Protein AF-A0A1Y5DIY4-F1 (afdb_monomer)

Radius of gyration: 12.9 Å; Cα contacts (8 Å, |Δi|>4): 208; chains: 1; bounding box: 29×32×36 Å

pLDDT: mean 95.83, std 6.05, range [53.72, 98.81]

Solvent-accessible surface area (backbone atoms only — not comparable to full-atom values): 6632 Å² total; per-residue (Å²): 134,47,69,81,32,71,83,49,100,45,34,33,32,25,39,43,53,42,53,70,50,28,47,56,52,33,54,58,32,56,78,64,77,43,62,26,39,33,38,35,45,43,50,57,91,44,57,57,65,58,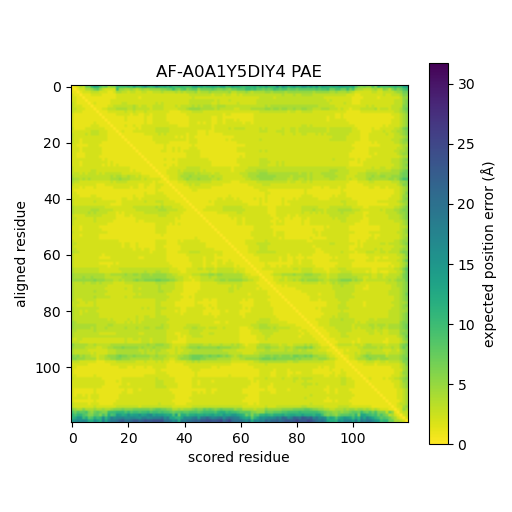24,50,62,54,31,45,89,38,49,70,34,37,23,43,49,86,60,101,51,96,56,44,44,62,64,67,63,56,50,52,52,30,57,77,67,72,44,54,72,47,73,56,83,79,88,59,93,91,48,40,35,36,36,40,24,23,59,64,44,50,52,47,49,47,53,65,56,71,78,105

Mean predicted aligned error: 2.62 Å

Sequence (120 aa):
FGRCQKIRENITIDVGHNPLAASVIKDFFEKKEKKVSLVYNCFSDKDYKKVLTILYPIINEISIINVSDNRIVDKKNLLEVCADLNIKVDDFKSLEQNKEYLVFGSFSVVEEFLKVYVEK

Nearest PDB structures (foldseek):
  6k8c-assembly1_A  TM=9.747E-01  e=4.299E-13  Helicobacter pylori 26695
  3nrs-assembly1_A  TM=7.948E-01  e=6.354E-07  Yersinia pestis CO92
  3pyz-assembly1_A  TM=7.742E-01  e=8.855E-07  Yersinia pestis CO92
  2vor-assembly1_A  TM=7.497E-01  e=1.609E-06  Mycobacterium tuberculosis H37Rv
  2vos-assembly1_A  TM=7.495E-01  e=5.681E-06  Mycobacterium tuberculosis H37Rv

Secondary structure (DSSP, 8-state):
--SSEEEETTEEEE---SHHHHHHHHHHHHTTT--EEEEE--BTTS-HHHHHHHHGGGEEEEEEPP---TTBPPHHHHHHHHHHTT--EEE-----TT--EEEES-HHHHHHHHHHHHT-

Structure (mmCIF, N/CA/C/O backbone):
data_AF-A0A1Y5DIY4-F1
#
_entry.id   AF-A0A1Y5DIY4-F1
#
loop_
_atom_site.group_PDB
_atom_site.id
_atom_site.type_symbol
_atom_site.label_atom_id
_atom_site.label_alt_id
_atom_site.label_comp_id
_atom_site.label_asym_id
_atom_site.label_entity_id
_atom_site.label_seq_id
_atom_site.pdbx_PDB_ins_code
_atom_site.Cartn_x
_atom_site.Cartn_y
_atom_site.Cartn_z
_atom_site.occupancy
_atom_site.B_iso_or_equiv
_atom_site.auth_seq_id
_atom_site.auth_comp_id
_atom_site.auth_asym_id
_atom_site.auth_atom_id
_atom_site.pdbx_PDB_model_num
ATOM 1 N N . PHE A 1 1 ? 6.983 16.647 3.188 1.00 80.38 1 PHE A N 1
ATOM 2 C CA . PHE A 1 1 ? 5.593 16.237 2.910 1.00 80.38 1 PHE A CA 1
ATOM 3 C C . PHE A 1 1 ? 5.586 14.749 2.580 1.00 80.38 1 PHE A C 1
ATOM 5 O O . PHE A 1 1 ? 6.562 14.288 1.998 1.00 80.38 1 PHE A O 1
ATOM 12 N N . GLY A 1 2 ? 4.570 13.996 3.006 1.00 89.38 2 GLY A N 1
ATOM 13 C CA . GLY A 1 2 ? 4.445 12.567 2.700 1.00 89.38 2 GLY A CA 1
ATOM 14 C C . GLY A 1 2 ? 5.419 11.646 3.444 1.00 89.38 2 GLY A C 1
ATOM 15 O O . GLY A 1 2 ? 5.926 10.707 2.849 1.00 89.38 2 GLY A O 1
ATOM 16 N N . ARG A 1 3 ? 5.737 11.915 4.716 1.00 95.88 3 ARG A N 1
ATOM 17 C CA . ARG A 1 3 ? 6.517 11.006 5.583 1.00 95.88 3 ARG A CA 1
ATOM 18 C C . ARG A 1 3 ? 5.694 10.687 6.820 1.00 95.88 3 ARG A C 1
ATOM 20 O O . ARG A 1 3 ? 5.489 11.584 7.634 1.00 95.88 3 ARG A O 1
ATOM 27 N N . CYS A 1 4 ? 5.184 9.461 6.901 1.00 96.44 4 CYS A N 1
ATOM 28 C CA . CYS A 1 4 ? 4.248 8.972 7.911 1.00 96.44 4 CYS A CA 1
ATOM 29 C C . CYS A 1 4 ? 3.160 10.011 8.252 1.00 96.44 4 CYS A C 1
ATOM 31 O O . CYS A 1 4 ? 2.833 10.260 9.415 1.00 96.44 4 CYS A O 1
ATOM 33 N N . GLN A 1 5 ? 2.645 10.686 7.221 1.00 97.38 5 GLN A N 1
ATOM 34 C CA . GLN A 1 5 ? 1.791 11.853 7.372 1.00 97.38 5 GLN A CA 1
ATOM 35 C C . GLN A 1 5 ? 0.332 11.420 7.404 1.00 97.38 5 GLN A C 1
ATOM 37 O O . GLN A 1 5 ? -0.172 10.824 6.455 1.00 97.38 5 GLN A O 1
ATOM 42 N N . LYS A 1 6 ? -0.366 11.781 8.475 1.00 95.81 6 LYS A N 1
ATOM 43 C CA . LYS A 1 6 ? -1.805 11.575 8.590 1.00 95.81 6 LYS A CA 1
ATOM 44 C C . LYS A 1 6 ? -2.550 12.694 7.854 1.00 95.81 6 LYS A C 1
ATOM 46 O O . LYS A 1 6 ? -2.356 13.862 8.182 1.00 95.81 6 LYS A O 1
ATOM 51 N N . ILE A 1 7 ? -3.370 12.342 6.862 1.00 95.25 7 ILE A N 1
ATOM 52 C CA . ILE A 1 7 ? -4.148 13.308 6.051 1.00 95.25 7 ILE A CA 1
ATOM 53 C C . ILE A 1 7 ? -5.661 13.226 6.301 1.00 95.25 7 ILE A C 1
ATOM 55 O O . ILE A 1 7 ? -6.388 14.163 5.984 1.00 95.25 7 ILE A O 1
ATOM 59 N N . ARG A 1 8 ? -6.124 12.124 6.900 1.00 94.00 8 ARG A N 1
ATOM 60 C CA . ARG A 1 8 ? -7.461 11.941 7.488 1.00 94.00 8 ARG A CA 1
ATOM 61 C C . ARG A 1 8 ? -7.349 11.062 8.726 1.00 94.00 8 ARG A C 1
ATOM 63 O O . ARG A 1 8 ? -6.300 10.473 8.977 1.00 94.00 8 ARG A O 1
ATOM 70 N N . GLU A 1 9 ? -8.432 10.937 9.487 1.00 93.00 9 GLU A N 1
ATOM 71 C CA . GLU A 1 9 ? -8.480 10.088 10.681 1.00 93.00 9 GLU A CA 1
ATOM 72 C C . GLU A 1 9 ? -8.033 8.637 10.424 1.00 93.00 9 GLU A C 1
ATOM 74 O O . GLU A 1 9 ? -7.379 8.052 11.288 1.00 93.00 9 GLU A O 1
ATOM 79 N N . ASN A 1 10 ? -8.309 8.113 9.231 1.00 95.69 10 ASN A N 1
ATOM 80 C CA . ASN A 1 10 ? -8.042 6.737 8.826 1.00 95.69 10 ASN A CA 1
ATOM 81 C C . ASN A 1 10 ? -7.086 6.616 7.620 1.00 95.69 10 ASN A C 1
ATOM 83 O O . ASN A 1 10 ? -7.090 5.586 6.950 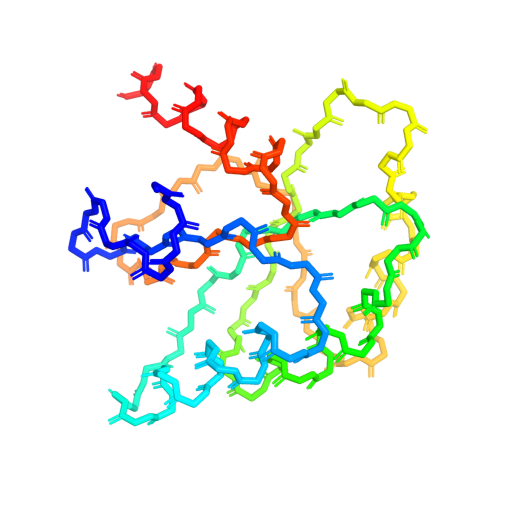1.00 95.69 10 ASN A O 1
ATOM 87 N N . ILE A 1 11 ? -6.330 7.670 7.273 1.00 97.25 11 ILE A N 1
ATOM 88 C CA . ILE A 1 11 ? -5.428 7.659 6.106 1.00 97.25 11 ILE A CA 1
ATOM 89 C C . ILE A 1 11 ? -4.065 8.238 6.472 1.00 97.25 11 ILE A C 1
ATOM 91 O O . ILE A 1 11 ? -3.938 9.425 6.803 1.00 97.25 11 ILE A O 1
ATOM 95 N N . THR A 1 12 ? -3.040 7.402 6.328 1.00 98.19 12 THR A N 1
ATOM 96 C CA . THR A 1 12 ? -1.627 7.774 6.439 1.00 98.19 12 THR A CA 1
ATOM 97 C C . THR A 1 12 ? -0.933 7.617 5.087 1.00 98.19 12 THR A C 1
ATOM 99 O O . THR A 1 12 ? -1.105 6.604 4.414 1.00 98.19 12 THR A O 1
ATOM 102 N N . ILE A 1 13 ? -0.125 8.600 4.690 1.00 98.50 13 ILE A N 1
ATOM 103 C CA . ILE A 1 13 ? 0.686 8.565 3.466 1.00 98.50 13 ILE A CA 1
ATOM 104 C C . ILE A 1 13 ? 2.181 8.565 3.807 1.00 98.50 13 ILE A C 1
ATOM 106 O O . ILE A 1 13 ? 2.632 9.311 4.686 1.00 98.50 13 ILE A O 1
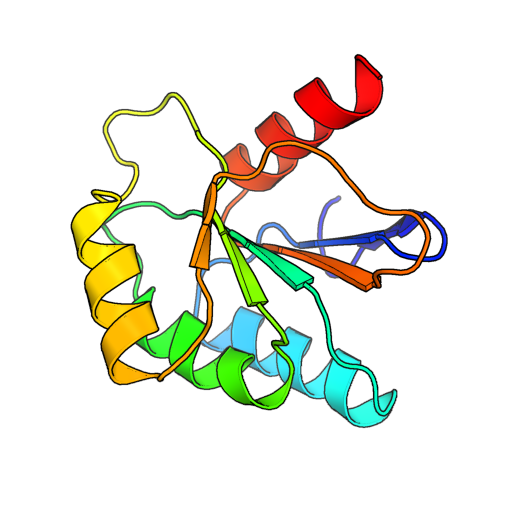ATOM 110 N N . ASP A 1 14 ? 2.967 7.766 3.091 1.00 98.50 14 ASP A N 1
ATOM 111 C CA . ASP A 1 14 ? 4.428 7.830 3.120 1.00 98.50 14 ASP A CA 1
ATOM 112 C C . ASP A 1 14 ? 5.030 7.526 1.737 1.00 98.50 14 ASP A C 1
ATOM 114 O O . ASP A 1 14 ? 4.742 6.511 1.115 1.00 98.50 14 ASP A O 1
ATOM 118 N N . VAL A 1 15 ? 5.912 8.397 1.248 1.00 98.06 15 VAL A N 1
ATOM 119 C CA . VAL A 1 15 ? 6.585 8.261 -0.060 1.00 98.06 15 VAL A CA 1
ATOM 120 C C . VAL A 1 15 ? 7.782 7.292 -0.027 1.00 98.06 15 VAL A C 1
ATOM 122 O O . VAL A 1 15 ? 8.645 7.288 -0.913 1.00 98.06 15 VAL A O 1
ATOM 125 N N . GLY A 1 16 ? 7.930 6.534 1.058 1.00 97.38 16 GLY A N 1
ATOM 126 C CA . GLY A 1 16 ? 8.957 5.528 1.285 1.00 97.38 16 GLY A CA 1
ATOM 127 C C . GLY A 1 16 ? 8.799 4.356 0.329 1.00 97.38 16 GLY A C 1
ATOM 128 O O . GLY A 1 16 ? 7.716 4.083 -0.172 1.00 97.38 16 GLY A O 1
ATOM 129 N N . HIS A 1 17 ? 9.912 3.696 0.027 1.00 97.19 17 HIS A N 1
ATOM 130 C CA . HIS A 1 17 ? 9.959 2.650 -1.000 1.00 97.19 17 HIS A CA 1
ATOM 131 C C . HIS A 1 17 ? 11.084 1.634 -0.767 1.00 97.19 17 HIS A C 1
ATOM 133 O O . HIS A 1 17 ? 11.427 0.868 -1.661 1.00 97.19 17 HIS A O 1
ATOM 139 N N . ASN A 1 18 ? 11.720 1.670 0.406 1.00 98.19 18 ASN A N 1
ATOM 140 C CA . ASN A 1 18 ? 12.858 0.821 0.735 1.00 98.19 18 ASN A CA 1
ATOM 141 C C . ASN A 1 18 ? 12.621 0.083 2.066 1.00 98.19 18 ASN A C 1
ATOM 143 O O . ASN A 1 18 ? 11.762 0.504 2.847 1.00 98.19 18 ASN A O 1
ATOM 147 N N . PRO A 1 19 ? 13.383 -0.991 2.342 1.00 98.56 19 PRO A N 1
ATOM 148 C CA . PRO A 1 19 ? 13.231 -1.785 3.560 1.00 98.56 19 PRO A CA 1
ATOM 149 C C . PRO A 1 19 ? 13.344 -0.985 4.863 1.00 98.56 19 PRO A C 1
ATOM 151 O O . PRO A 1 19 ? 12.601 -1.249 5.798 1.00 98.56 19 PRO A O 1
ATOM 154 N N . LEU A 1 20 ? 14.227 0.018 4.934 1.00 98.25 20 LEU A N 1
ATOM 155 C CA . LEU A 1 20 ? 14.384 0.834 6.142 1.00 98.25 20 LEU A CA 1
ATOM 156 C C . LEU A 1 20 ? 13.116 1.647 6.4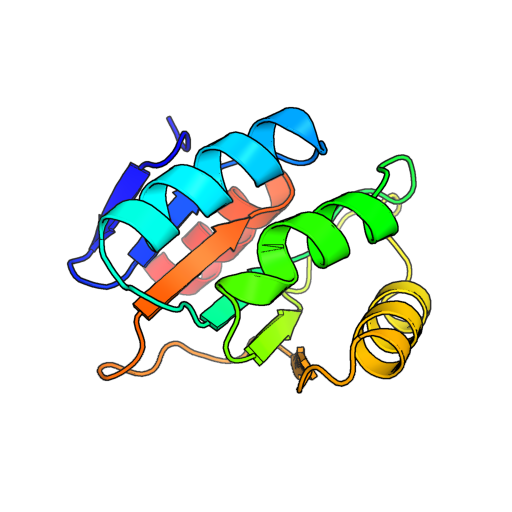35 1.00 98.25 20 LEU A C 1
ATOM 158 O O . LEU A 1 20 ? 12.630 1.651 7.563 1.00 98.25 20 LEU A O 1
ATOM 162 N N . ALA A 1 21 ? 12.555 2.297 5.413 1.00 98.19 21 ALA A N 1
ATOM 163 C CA . ALA A 1 21 ? 11.294 3.020 5.533 1.00 98.19 21 ALA A CA 1
ATOM 164 C C . ALA A 1 21 ? 10.141 2.073 5.901 1.00 98.19 21 ALA A C 1
ATOM 166 O O . ALA A 1 21 ? 9.339 2.401 6.771 1.00 98.19 21 ALA A O 1
ATOM 167 N N . ALA A 1 22 ? 10.097 0.883 5.294 1.00 98.69 22 ALA A N 1
ATOM 168 C CA . ALA A 1 22 ? 9.112 -0.141 5.624 1.00 98.69 22 ALA A CA 1
ATOM 169 C C . ALA A 1 22 ? 9.193 -0.563 7.102 1.00 98.69 22 ALA A C 1
ATOM 171 O O . ALA A 1 22 ? 8.161 -0.634 7.762 1.00 98.69 22 ALA A O 1
ATOM 172 N N . SER A 1 23 ? 10.398 -0.764 7.648 1.00 98.69 23 SER A N 1
ATOM 173 C CA . SER A 1 23 ? 10.579 -1.128 9.060 1.00 98.69 23 SER A CA 1
ATOM 174 C C . SER A 1 23 ? 10.086 -0.037 10.008 1.00 98.69 23 SER A C 1
ATOM 176 O O . SER A 1 23 ? 9.370 -0.335 10.957 1.00 98.69 23 SER A O 1
ATOM 178 N N . VAL A 1 24 ? 10.403 1.232 9.724 1.00 98.31 24 VAL A N 1
ATOM 179 C CA . VAL A 1 24 ? 9.932 2.368 10.539 1.00 98.31 24 VAL A CA 1
ATOM 180 C C . VAL A 1 24 ? 8.403 2.462 10.526 1.00 98.31 24 VAL A C 1
ATOM 182 O O . VAL A 1 24 ? 7.788 2.702 11.566 1.00 98.31 24 VAL A O 1
ATOM 185 N N . ILE A 1 25 ? 7.781 2.243 9.365 1.00 98.44 25 ILE A N 1
ATOM 186 C CA . ILE A 1 25 ? 6.321 2.231 9.229 1.00 98.44 25 ILE A CA 1
ATOM 187 C C . ILE A 1 25 ? 5.700 1.048 9.972 1.00 98.44 25 ILE A C 1
ATOM 189 O O . ILE A 1 25 ? 4.737 1.242 10.715 1.00 98.44 25 ILE A O 1
ATOM 193 N N . LYS A 1 26 ? 6.266 -0.154 9.826 1.00 98.62 26 LYS A N 1
ATOM 194 C CA . LYS A 1 26 ? 5.838 -1.343 10.567 1.00 98.62 26 LYS A CA 1
ATOM 195 C C . LYS A 1 26 ? 5.850 -1.068 12.073 1.00 98.62 26 LYS A C 1
ATOM 197 O O . LYS A 1 26 ? 4.814 -1.204 12.717 1.00 98.62 26 LYS A O 1
ATOM 202 N N . ASP A 1 27 ? 6.965 -0.571 12.609 1.00 98.31 27 ASP A N 1
ATOM 203 C CA . ASP A 1 27 ? 7.102 -0.271 14.039 1.00 98.31 27 ASP A CA 1
ATOM 204 C C . ASP A 1 27 ? 6.099 0.796 14.517 1.00 98.31 27 ASP A C 1
ATOM 206 O O . ASP A 1 27 ? 5.599 0.730 15.642 1.00 98.31 27 ASP A O 1
ATOM 210 N N . PHE A 1 28 ? 5.786 1.795 13.684 1.00 97.44 28 PHE A N 1
ATOM 211 C CA . PHE A 1 28 ? 4.791 2.822 14.007 1.00 97.44 28 PHE A CA 1
ATOM 212 C C . PHE A 1 28 ? 3.378 2.248 14.166 1.00 97.44 28 PHE A C 1
ATOM 214 O O . PHE A 1 28 ? 2.665 2.651 15.089 1.00 97.44 28 PHE A O 1
ATOM 221 N N . PHE A 1 29 ? 2.964 1.335 13.284 1.00 97.88 29 PHE A N 1
ATOM 222 C CA . PHE A 1 29 ? 1.637 0.715 13.346 1.00 97.88 29 PHE A CA 1
ATOM 223 C C . PHE A 1 29 ? 1.558 -0.406 14.390 1.00 97.88 29 PHE A C 1
ATOM 225 O O . PHE A 1 29 ? 0.554 -0.484 15.098 1.00 97.88 29 PHE A O 1
ATOM 232 N N . GLU A 1 30 ? 2.625 -1.193 14.575 1.00 97.06 30 GLU A N 1
ATOM 233 C CA . GLU A 1 30 ? 2.710 -2.208 15.637 1.00 97.06 30 GLU A CA 1
ATOM 234 C C . GLU A 1 30 ? 2.565 -1.582 17.028 1.00 97.06 30 GLU A C 1
ATOM 236 O O . GLU A 1 30 ? 1.758 -2.049 17.827 1.00 97.06 30 GLU A O 1
ATOM 241 N N . LYS A 1 31 ? 3.255 -0.465 17.305 1.00 97.38 31 LYS A N 1
ATOM 242 C CA . LYS A 1 31 ? 3.135 0.262 18.587 1.00 97.38 31 LYS A CA 1
ATOM 243 C C . LYS A 1 31 ? 1.733 0.799 18.867 1.00 97.38 31 LYS A C 1
ATOM 245 O O . LYS A 1 31 ? 1.427 1.144 20.003 1.00 97.38 31 LYS A O 1
ATOM 250 N N . LYS A 1 32 ? 0.909 0.934 17.830 1.00 94.81 32 LYS A N 1
ATOM 251 C CA . LYS A 1 32 ? -0.484 1.377 17.934 1.00 94.81 32 LYS A CA 1
ATOM 252 C C . LYS A 1 32 ? -1.467 0.214 17.970 1.00 94.81 32 LYS A C 1
ATOM 254 O O . LYS A 1 32 ? -2.663 0.480 18.005 1.00 94.81 32 LYS A O 1
ATOM 259 N N . GLU A 1 33 ? -0.977 -1.023 17.890 1.00 95.94 33 GLU A N 1
ATOM 260 C CA . GLU A 1 33 ? -1.792 -2.234 17.775 1.00 95.94 33 GLU A CA 1
ATOM 261 C C . GLU A 1 33 ? -2.795 -2.144 16.609 1.00 95.94 33 GLU A C 1
ATOM 263 O O . GLU A 1 33 ? -3.929 -2.616 16.683 1.00 95.94 33 GLU A O 1
ATOM 268 N N . LYS A 1 34 ? -2.381 -1.499 15.508 1.00 94.06 34 LYS A N 1
ATOM 269 C CA . LYS A 1 34 ? -3.221 -1.260 14.329 1.00 94.06 34 LYS A CA 1
ATOM 270 C C . LYS A 1 34 ? -2.720 -2.038 13.122 1.00 94.06 34 LYS A C 1
ATOM 272 O O . LYS A 1 34 ? -1.532 -2.016 12.810 1.00 94.06 34 LYS A O 1
ATOM 277 N N . LYS A 1 35 ? -3.661 -2.629 12.386 1.00 97.12 35 LYS A N 1
ATOM 278 C CA . LYS A 1 35 ? -3.442 -3.128 11.025 1.00 97.12 35 LYS A CA 1
ATOM 279 C C . LYS A 1 35 ? -4.061 -2.196 9.993 1.00 97.12 35 LYS A C 1
ATOM 281 O O . LYS A 1 35 ? -5.008 -1.471 10.300 1.00 97.12 35 LYS A O 1
ATOM 286 N N . VAL A 1 36 ? -3.537 -2.236 8.774 1.00 98.19 36 VAL A N 1
ATOM 287 C CA . VAL A 1 36 ? -3.909 -1.328 7.685 1.00 98.19 36 VAL A CA 1
ATOM 288 C C . VAL A 1 36 ? -4.275 -2.070 6.407 1.00 98.19 36 VAL A C 1
ATOM 290 O O . VAL A 1 36 ? -3.804 -3.174 6.139 1.00 98.19 36 VAL A O 1
ATOM 293 N N . SER A 1 37 ? -5.095 -1.419 5.592 1.00 98.38 37 SER A N 1
ATOM 294 C CA . SER A 1 37 ? -5.261 -1.727 4.173 1.00 98.38 37 SER A CA 1
ATOM 295 C C . SER A 1 37 ? -4.197 -0.941 3.411 1.00 98.38 37 SER A C 1
ATOM 297 O O . SER A 1 37 ? -4.161 0.293 3.472 1.00 98.38 37 SER A O 1
ATOM 299 N N . LEU A 1 38 ? -3.283 -1.644 2.752 1.00 98.81 38 LEU A N 1
ATOM 300 C CA . LEU A 1 38 ? -2.139 -1.029 2.092 1.00 98.81 38 LEU A CA 1
ATOM 301 C C . LEU A 1 38 ? -2.499 -0.659 0.649 1.00 98.81 38 LEU A C 1
ATOM 303 O O . LEU A 1 38 ? -2.742 -1.538 -0.169 1.00 98.81 38 LEU A O 1
ATOM 307 N N . VAL A 1 39 ? -2.459 0.626 0.310 1.00 98.62 39 VAL A N 1
ATOM 308 C CA . VAL A 1 39 ? -2.469 1.097 -1.080 1.00 98.62 39 VAL A CA 1
ATOM 309 C C . VAL A 1 39 ? -1.024 1.167 -1.568 1.00 98.62 39 VAL A C 1
ATOM 311 O O . VAL A 1 39 ? -0.225 1.934 -1.022 1.00 98.62 39 VAL A O 1
ATOM 314 N N . TYR A 1 40 ? -0.676 0.353 -2.566 1.00 98.75 40 TYR A N 1
ATOM 315 C CA . TYR A 1 40 ? 0.719 0.125 -2.948 1.00 98.75 40 TYR A CA 1
ATOM 316 C C . TYR A 1 40 ? 0.951 0.139 -4.452 1.00 98.75 40 TYR A C 1
ATOM 318 O O . TYR A 1 40 ? 0.146 -0.361 -5.234 1.00 98.75 40 TYR A O 1
ATOM 326 N N . ASN A 1 41 ? 2.108 0.661 -4.835 1.00 98.38 41 ASN A N 1
ATOM 327 C CA . ASN A 1 41 ? 2.817 0.315 -6.060 1.00 98.38 41 ASN A CA 1
ATOM 328 C C . ASN A 1 41 ? 4.290 0.725 -5.883 1.00 98.38 41 ASN A C 1
ATOM 330 O O . ASN A 1 41 ? 4.632 1.375 -4.894 1.00 98.38 41 ASN A O 1
ATOM 334 N N . CYS A 1 42 ? 5.185 0.395 -6.806 1.00 98.25 42 CYS A N 1
ATOM 335 C CA . CYS A 1 42 ? 6.561 0.886 -6.747 1.00 98.25 42 CYS A CA 1
ATOM 336 C C . CYS A 1 42 ? 7.243 0.859 -8.115 1.00 98.25 42 CYS A C 1
ATOM 338 O O . CYS A 1 42 ? 6.741 0.290 -9.081 1.00 98.25 42 CYS A O 1
ATOM 340 N N . PHE A 1 43 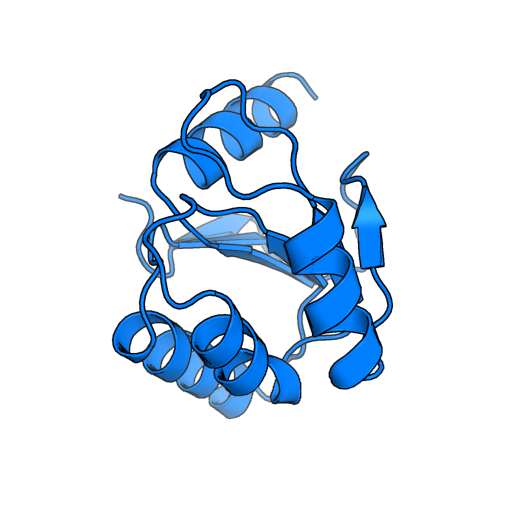? 8.435 1.444 -8.180 1.00 98.06 43 PHE A N 1
ATOM 341 C CA . PHE A 1 43 ? 9.320 1.282 -9.328 1.00 98.06 43 PHE A CA 1
ATOM 342 C C . PHE A 1 43 ? 9.955 -0.115 -9.346 1.00 98.06 43 PHE A C 1
ATOM 344 O O . PHE A 1 43 ? 10.188 -0.715 -8.292 1.00 98.06 43 PHE A O 1
ATOM 351 N N . SER A 1 44 ? 10.243 -0.631 -10.541 1.00 97.38 44 SER A N 1
ATOM 352 C CA . SER A 1 44 ? 10.764 -1.986 -10.753 1.00 97.38 44 SER A CA 1
ATOM 353 C C . SER A 1 44 ? 12.170 -2.211 -10.188 1.00 97.38 44 SER A C 1
ATOM 355 O O . SER A 1 44 ? 12.558 -3.352 -9.962 1.00 97.38 44 SER A O 1
ATOM 357 N N . ASP A 1 45 ? 12.936 -1.140 -9.960 1.00 97.00 45 ASP A N 1
ATOM 358 C CA . ASP A 1 45 ? 14.284 -1.171 -9.382 1.00 97.00 45 ASP A CA 1
ATOM 359 C C . ASP A 1 45 ? 14.285 -1.304 -7.846 1.00 97.00 45 ASP A C 1
ATOM 361 O O . ASP A 1 45 ? 15.351 -1.389 -7.234 1.00 97.00 45 ASP A O 1
ATOM 365 N N . LYS A 1 46 ? 13.112 -1.283 -7.197 1.00 96.88 46 LYS A N 1
ATOM 366 C CA . LYS A 1 46 ? 12.998 -1.358 -5.732 1.00 96.88 46 LYS A CA 1
ATOM 367 C C . LYS A 1 46 ? 12.893 -2.794 -5.237 1.00 96.88 46 LYS A C 1
ATOM 369 O O . LYS A 1 46 ? 12.360 -3.669 -5.908 1.00 96.88 46 LYS A O 1
ATOM 374 N N . ASP A 1 47 ? 13.327 -3.012 -3.998 1.00 97.94 47 ASP A N 1
ATOM 375 C CA . ASP A 1 47 ? 13.182 -4.294 -3.300 1.00 97.94 47 ASP A CA 1
ATOM 376 C C . ASP A 1 47 ? 11.768 -4.441 -2.704 1.00 97.94 47 ASP A C 1
ATOM 378 O O . ASP A 1 47 ? 11.564 -4.444 -1.485 1.00 97.94 47 ASP A O 1
ATOM 382 N N . TYR A 1 48 ? 10.763 -4.490 -3.582 1.00 97.88 48 TYR A N 1
ATOM 383 C CA . TYR A 1 48 ? 9.354 -4.597 -3.193 1.00 97.88 48 TYR A CA 1
ATOM 384 C C . TYR A 1 48 ? 9.040 -5.906 -2.474 1.00 97.88 48 TYR A C 1
ATOM 386 O O . TYR A 1 48 ? 8.197 -5.914 -1.581 1.00 97.88 48 TYR A O 1
ATOM 394 N N . LYS A 1 49 ? 9.763 -6.989 -2.794 1.00 98.38 49 LYS A N 1
ATOM 395 C CA . LYS A 1 49 ? 9.664 -8.272 -2.086 1.00 98.38 49 LYS A CA 1
ATOM 396 C C . LYS A 1 49 ? 9.945 -8.076 -0.603 1.00 98.38 49 LYS A C 1
ATOM 398 O O . LYS A 1 49 ? 9.074 -8.316 0.229 1.00 98.38 49 LYS A O 1
ATOM 403 N N . LYS A 1 50 ? 11.122 -7.538 -0.273 1.00 98.62 50 LYS A N 1
ATOM 404 C CA . LYS A 1 50 ? 11.513 -7.302 1.118 1.00 98.62 50 LYS A CA 1
ATOM 405 C C . LYS A 1 50 ? 10.639 -6.260 1.806 1.00 98.62 50 LYS A C 1
ATOM 407 O O . LYS A 1 50 ? 10.321 -6.425 2.980 1.00 98.62 50 LYS A O 1
ATOM 412 N N . VAL A 1 51 ? 10.230 -5.206 1.097 1.00 98.69 51 VAL A N 1
ATOM 413 C CA . VAL A 1 51 ? 9.292 -4.201 1.628 1.00 98.69 51 VAL A CA 1
ATOM 414 C C . VAL A 1 51 ? 7.968 -4.846 2.043 1.00 98.69 51 VAL A C 1
ATOM 416 O O . VAL A 1 51 ? 7.535 -4.639 3.175 1.00 98.69 51 VAL A O 1
ATOM 419 N N . LEU A 1 52 ? 7.347 -5.645 1.171 1.00 98.50 52 LEU A N 1
ATOM 420 C CA . LEU A 1 52 ? 6.075 -6.303 1.473 1.00 98.50 52 LEU A CA 1
ATOM 421 C C . LEU A 1 52 ? 6.225 -7.345 2.584 1.00 98.50 52 LEU A C 1
ATOM 423 O O . LEU A 1 52 ? 5.377 -7.395 3.470 1.00 98.50 52 LEU A O 1
ATOM 427 N N . THR A 1 53 ? 7.328 -8.098 2.621 1.00 98.56 53 THR A N 1
ATOM 428 C CA . THR A 1 53 ? 7.627 -9.009 3.739 1.00 98.56 53 THR A CA 1
ATOM 429 C C . THR A 1 53 ? 7.756 -8.269 5.074 1.00 98.56 53 THR A C 1
ATOM 431 O O . THR A 1 53 ? 7.248 -8.745 6.084 1.00 98.56 53 THR A O 1
ATOM 434 N N . ILE A 1 54 ? 8.408 -7.102 5.101 1.00 98.75 54 ILE A N 1
ATOM 435 C CA . ILE A 1 54 ? 8.550 -6.297 6.325 1.00 98.75 54 ILE A CA 1
ATOM 436 C C . ILE A 1 54 ? 7.199 -5.746 6.784 1.00 98.75 54 ILE A C 1
ATOM 438 O O . ILE A 1 54 ? 6.920 -5.742 7.979 1.00 98.75 54 ILE A O 1
ATOM 442 N N . LEU A 1 55 ? 6.368 -5.270 5.856 1.00 98.56 55 LEU A N 1
ATOM 443 C CA . LEU A 1 55 ? 5.063 -4.704 6.194 1.00 98.56 55 LEU A CA 1
ATOM 444 C C . LEU A 1 55 ? 4.005 -5.778 6.489 1.00 98.56 55 LEU A C 1
ATOM 446 O O . LEU A 1 55 ? 3.022 -5.471 7.156 1.00 98.56 55 LEU A O 1
ATOM 450 N N . TYR A 1 56 ? 4.196 -7.023 6.043 1.00 98.06 56 TYR A N 1
ATOM 451 C CA . TYR A 1 56 ? 3.233 -8.121 6.186 1.00 98.06 56 TYR A CA 1
ATOM 452 C C . TYR A 1 56 ? 2.551 -8.220 7.566 1.00 98.06 56 TYR A C 1
ATOM 454 O O . TYR A 1 56 ? 1.323 -8.314 7.592 1.00 98.06 56 TYR A O 1
ATOM 462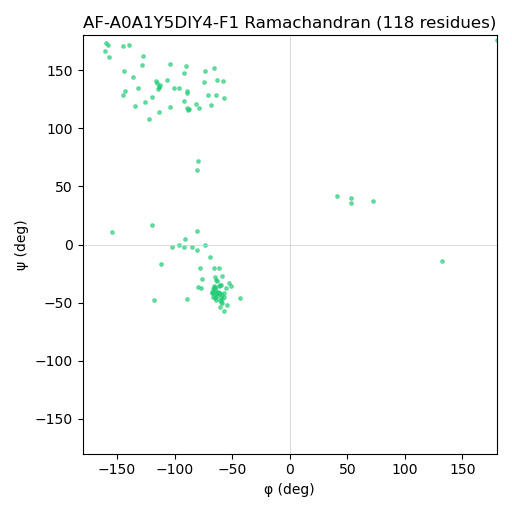 N N . PRO A 1 57 ? 3.259 -8.121 8.714 1.00 97.44 57 PRO A N 1
ATOM 463 C CA . PRO A 1 57 ? 2.630 -8.253 10.032 1.00 97.44 57 PRO A CA 1
ATOM 464 C C . PRO A 1 57 ? 1.512 -7.235 10.310 1.00 97.44 57 PRO A C 1
ATOM 466 O O . PRO A 1 57 ? 0.592 -7.527 11.080 1.00 97.44 57 PRO A O 1
ATOM 469 N N . ILE A 1 58 ? 1.563 -6.059 9.671 1.00 98.19 58 ILE A N 1
ATOM 470 C CA . ILE A 1 58 ? 0.607 -4.961 9.870 1.00 98.19 58 ILE A CA 1
ATOM 471 C C . ILE A 1 58 ? -0.434 -4.838 8.748 1.00 98.19 58 ILE A C 1
ATOM 473 O O . ILE A 1 58 ? -1.292 -3.960 8.820 1.00 98.19 58 ILE A O 1
ATOM 477 N N . ILE A 1 59 ? -0.378 -5.669 7.705 1.00 98.25 59 ILE A N 1
ATOM 478 C CA . ILE A 1 59 ? -1.271 -5.565 6.541 1.00 98.25 59 ILE A CA 1
ATOM 479 C C . ILE A 1 59 ? -2.467 -6.513 6.699 1.00 98.25 59 ILE A C 1
ATOM 481 O O . ILE A 1 59 ? -2.308 -7.683 7.040 1.00 98.25 59 ILE A O 1
ATOM 485 N N . ASN A 1 60 ? -3.670 -6.008 6.417 1.00 97.50 60 ASN A N 1
ATOM 486 C CA . ASN A 1 60 ? -4.881 -6.820 6.255 1.00 97.50 60 ASN A CA 1
ATOM 487 C C . ASN A 1 60 ? -5.069 -7.269 4.799 1.00 97.50 60 ASN A C 1
ATOM 489 O O . ASN A 1 60 ? -5.362 -8.429 4.531 1.00 97.50 60 ASN A O 1
ATOM 493 N N . GLU A 1 61 ? -4.913 -6.334 3.864 1.00 97.94 61 GLU A N 1
ATOM 494 C CA . GLU A 1 61 ? -5.047 -6.548 2.423 1.00 97.94 61 GLU A CA 1
ATOM 495 C C . GLU A 1 61 ? -4.267 -5.473 1.658 1.00 97.94 61 GLU A C 1
ATOM 497 O O . GLU A 1 61 ? -3.941 -4.413 2.210 1.00 97.94 61 GLU A O 1
ATOM 502 N N . ILE A 1 62 ? -3.976 -5.749 0.388 1.00 98.56 62 ILE A N 1
ATOM 503 C CA . ILE A 1 62 ? -3.261 -4.840 -0.509 1.00 98.56 62 ILE A CA 1
ATOM 504 C C . ILE A 1 62 ? -4.195 -4.400 -1.637 1.00 98.56 62 ILE A C 1
ATOM 506 O O . ILE A 1 62 ? -4.871 -5.206 -2.267 1.00 98.56 62 ILE A O 1
ATOM 510 N N . SER A 1 63 ? -4.208 -3.104 -1.919 1.00 98.19 63 SER A N 1
ATOM 511 C CA . SER A 1 63 ? -4.843 -2.508 -3.088 1.00 98.19 63 SER A CA 1
ATOM 512 C C . SER A 1 63 ? -3.772 -1.909 -3.996 1.00 98.19 63 SER A C 1
ATOM 514 O O . SER A 1 63 ? -3.100 -0.947 -3.616 1.00 98.19 63 SER A O 1
ATOM 516 N N . ILE A 1 64 ? -3.594 -2.463 -5.193 1.00 98.25 64 ILE A N 1
ATOM 517 C CA . ILE A 1 64 ? -2.605 -1.968 -6.155 1.00 98.25 64 ILE A CA 1
ATOM 518 C C . ILE A 1 64 ? -3.168 -0.727 -6.849 1.00 98.25 64 ILE A C 1
ATOM 520 O O . ILE A 1 64 ? -4.193 -0.804 -7.526 1.00 98.25 64 ILE A O 1
ATOM 524 N N . ILE A 1 65 ? -2.512 0.422 -6.680 1.00 97.88 65 ILE A N 1
ATOM 525 C CA . ILE A 1 65 ? -2.893 1.663 -7.367 1.00 97.88 65 ILE A CA 1
ATOM 526 C C . ILE A 1 65 ? -2.173 1.769 -8.709 1.00 97.88 65 ILE A C 1
ATOM 528 O O . ILE A 1 65 ? -0.962 1.566 -8.799 1.00 97.88 65 ILE A O 1
ATOM 532 N N . ASN A 1 66 ? -2.915 2.091 -9.767 1.00 95.69 66 ASN A N 1
ATOM 533 C CA . ASN A 1 66 ? -2.330 2.318 -11.081 1.00 95.69 66 ASN A CA 1
ATOM 534 C C . ASN A 1 66 ? -1.544 3.634 -11.089 1.00 95.69 66 ASN A C 1
ATOM 536 O O . ASN A 1 66 ? -2.093 4.664 -10.722 1.00 95.69 66 ASN A O 1
ATOM 540 N N . VAL A 1 67 ? -0.288 3.603 -11.535 1.00 96.62 67 VAL A N 1
ATOM 541 C CA . VAL A 1 67 ? 0.566 4.788 -11.689 1.00 96.62 67 VAL A CA 1
ATOM 542 C C . VAL A 1 67 ? 1.074 4.808 -13.124 1.00 96.62 67 VAL A C 1
ATOM 544 O O . VAL A 1 67 ? 1.690 3.847 -13.578 1.00 96.62 67 VAL A O 1
ATOM 547 N N . SER A 1 68 ? 0.810 5.895 -13.847 1.00 93.62 68 SER A N 1
ATOM 548 C CA . SER A 1 68 ? 1.176 6.024 -15.262 1.00 93.62 68 SER A CA 1
ATOM 549 C C . SER A 1 68 ? 2.659 6.386 -15.443 1.00 93.62 68 SER A C 1
ATOM 551 O O . SER A 1 68 ? 2.987 7.510 -15.818 1.00 93.62 68 SER A O 1
ATOM 553 N N . ASP A 1 69 ? 3.560 5.436 -15.183 1.00 95.44 69 ASP A N 1
ATOM 554 C CA . ASP A 1 69 ? 5.005 5.534 -15.452 1.00 95.44 69 ASP A CA 1
ATOM 555 C C . ASP A 1 69 ? 5.523 4.159 -15.918 1.00 95.44 69 ASP A C 1
ATOM 557 O O . ASP A 1 69 ? 5.222 3.127 -15.319 1.00 95.44 69 ASP A O 1
ATOM 561 N N . ASN A 1 70 ? 6.295 4.126 -17.006 1.00 94.38 70 ASN A N 1
ATOM 562 C CA . ASN A 1 70 ? 6.783 2.888 -17.627 1.00 94.38 70 ASN A CA 1
ATOM 563 C C . ASN A 1 70 ? 7.827 2.132 -16.786 1.00 94.38 70 ASN A C 1
ATOM 565 O O . ASN A 1 70 ? 8.170 1.000 -17.117 1.00 94.38 70 ASN A O 1
ATOM 569 N N . ARG A 1 71 ? 8.347 2.750 -15.722 1.00 96.94 71 ARG A N 1
ATOM 570 C CA . ARG A 1 71 ? 9.285 2.139 -14.769 1.00 96.94 71 ARG A CA 1
ATOM 571 C C . ARG A 1 71 ? 8.577 1.498 -13.576 1.00 96.94 71 ARG A C 1
ATOM 573 O O . ARG A 1 71 ? 9.251 0.977 -12.685 1.00 96.94 71 ARG A O 1
ATOM 580 N N . ILE A 1 72 ? 7.249 1.584 -13.501 1.00 97.75 72 ILE A N 1
ATOM 581 C CA . ILE A 1 72 ? 6.467 0.890 -12.478 1.00 97.75 72 ILE A CA 1
ATOM 582 C C . ILE A 1 72 ? 6.631 -0.618 -12.652 1.00 97.75 72 ILE A C 1
ATOM 584 O O . ILE A 1 72 ? 6.725 -1.132 -13.766 1.00 97.75 72 ILE A O 1
ATOM 588 N N . VAL A 1 73 ? 6.717 -1.327 -11.529 1.00 97.62 73 VAL A N 1
ATOM 589 C CA . VAL A 1 73 ? 6.816 -2.785 -11.518 1.00 97.62 73 VAL A CA 1
ATOM 590 C C . VAL A 1 73 ? 5.613 -3.416 -12.227 1.00 97.62 73 VAL A C 1
ATOM 592 O O . VAL A 1 73 ? 4.478 -2.970 -12.064 1.00 97.62 73 VAL A O 1
ATOM 595 N N . ASP A 1 74 ? 5.849 -4.481 -12.998 1.00 97.38 74 ASP A N 1
ATOM 596 C CA . ASP A 1 74 ? 4.754 -5.269 -13.566 1.00 97.38 74 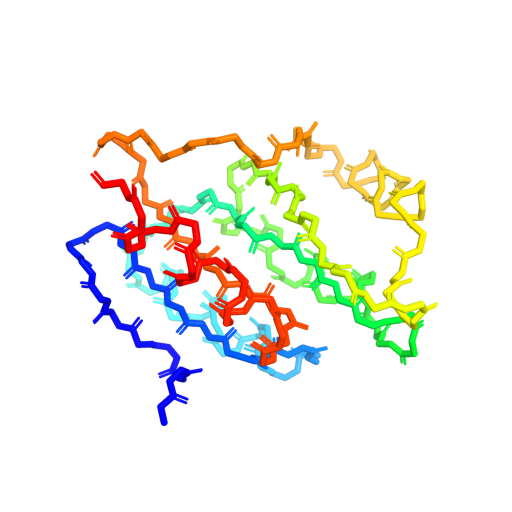ASP A CA 1
ATOM 597 C C . ASP A 1 74 ? 3.859 -5.779 -12.427 1.00 97.38 74 ASP A C 1
ATOM 599 O O . ASP A 1 74 ? 4.329 -6.423 -11.483 1.00 97.38 74 ASP A O 1
ATOM 603 N N . LYS A 1 75 ? 2.556 -5.502 -12.528 1.00 97.06 75 LYS A N 1
ATOM 604 C CA . LYS A 1 75 ? 1.547 -5.938 -11.561 1.00 97.06 75 LYS A CA 1
ATOM 605 C C . LYS A 1 75 ? 1.635 -7.440 -11.288 1.00 97.06 75 LYS A C 1
ATOM 607 O O . LYS A 1 75 ? 1.446 -7.841 -10.143 1.00 97.06 75 LYS A O 1
ATOM 612 N N . LYS A 1 76 ? 1.959 -8.269 -12.288 1.00 97.44 76 LYS A N 1
ATOM 613 C CA . LYS A 1 76 ? 2.119 -9.723 -12.108 1.00 97.44 76 LYS A CA 1
ATOM 614 C C . LYS A 1 76 ? 3.166 -10.060 -11.048 1.00 97.44 76 LYS A C 1
ATOM 616 O O . LYS A 1 76 ? 2.898 -10.895 -10.193 1.00 97.44 76 LYS A O 1
ATOM 621 N N . ASN A 1 77 ? 4.287 -9.341 -11.031 1.00 97.56 77 ASN A N 1
ATOM 622 C CA . ASN A 1 77 ? 5.340 -9.554 -10.039 1.00 97.56 77 ASN A CA 1
ATOM 623 C C . ASN A 1 77 ? 4.858 -9.216 -8.621 1.00 97.56 77 ASN A C 1
ATOM 625 O O . ASN A 1 77 ? 5.229 -9.893 -7.667 1.00 97.56 77 ASN A O 1
ATOM 629 N N . LEU A 1 78 ? 4.027 -8.178 -8.459 1.00 97.50 78 LEU A N 1
ATOM 630 C CA . LEU A 1 78 ? 3.418 -7.874 -7.159 1.00 97.50 78 LEU A CA 1
ATOM 631 C C . LEU A 1 78 ? 2.424 -8.957 -6.737 1.00 97.50 78 LEU A C 1
ATOM 633 O O . LEU A 1 78 ? 2.422 -9.348 -5.571 1.00 97.50 78 LEU A O 1
ATOM 637 N N . LEU A 1 79 ? 1.605 -9.452 -7.669 1.00 97.88 79 LEU A N 1
ATOM 638 C CA . LEU A 1 79 ? 0.635 -10.517 -7.399 1.00 97.88 79 LEU A CA 1
ATOM 639 C C . LEU A 1 79 ? 1.321 -11.812 -6.947 1.00 97.88 79 LEU A C 1
ATOM 641 O O . LEU A 1 79 ? 0.860 -12.419 -5.985 1.00 97.88 79 LEU A O 1
ATOM 645 N N . GLU A 1 80 ? 2.433 -12.197 -7.577 1.00 98.00 80 GLU A N 1
ATOM 646 C CA . GLU A 1 80 ? 3.235 -13.362 -7.170 1.00 98.00 80 GLU A CA 1
ATOM 647 C C . GLU A 1 80 ? 3.727 -13.233 -5.724 1.00 98.00 80 GLU A C 1
ATOM 649 O O . GLU A 1 80 ? 3.532 -14.133 -4.913 1.00 98.00 80 GLU A O 1
ATOM 654 N N . VAL A 1 81 ? 4.275 -12.072 -5.357 1.00 97.44 81 VAL A N 1
ATOM 655 C CA . VAL A 1 81 ? 4.750 -11.823 -3.986 1.00 97.44 81 VAL A CA 1
ATOM 656 C C . VAL A 1 81 ? 3.605 -11.841 -2.975 1.00 97.44 81 VAL A C 1
ATOM 658 O O . VAL A 1 81 ? 3.763 -12.353 -1.869 1.00 97.44 81 VAL A O 1
ATOM 661 N N . CYS A 1 82 ? 2.447 -11.286 -3.334 1.00 97.12 82 CYS A N 1
ATOM 662 C CA . CYS A 1 82 ? 1.270 -11.318 -2.466 1.00 97.12 82 CYS A CA 1
ATOM 663 C C . CYS A 1 82 ? 0.756 -12.751 -2.271 1.00 97.12 82 CYS A C 1
ATOM 665 O O . CYS A 1 82 ? 0.351 -13.095 -1.161 1.00 97.12 82 CYS A O 1
ATOM 667 N N . ALA A 1 83 ? 0.809 -13.583 -3.318 1.00 97.44 83 ALA A N 1
ATOM 668 C CA . ALA A 1 83 ? 0.444 -14.993 -3.247 1.00 97.44 83 ALA A CA 1
ATOM 669 C C . ALA A 1 83 ? 1.393 -15.778 -2.326 1.00 97.44 83 ALA A C 1
ATOM 671 O O . ALA A 1 83 ? 0.914 -16.498 -1.451 1.00 97.44 83 ALA A O 1
ATOM 672 N N . ASP A 1 84 ? 2.708 -15.567 -2.443 1.00 97.31 84 ASP A N 1
ATOM 673 C CA . ASP A 1 84 ? 3.716 -16.191 -1.570 1.00 97.31 84 ASP A CA 1
ATOM 674 C C . ASP A 1 84 ? 3.526 -15.813 -0.090 1.00 97.31 84 ASP A C 1
ATOM 676 O O . ASP A 1 84 ? 3.751 -16.626 0.808 1.00 97.31 84 ASP A O 1
ATOM 680 N N . LEU A 1 85 ? 3.087 -14.578 0.176 1.00 96.12 85 LEU A N 1
ATOM 681 C CA . LEU A 1 85 ? 2.787 -14.083 1.523 1.00 96.12 85 LEU A CA 1
ATOM 682 C C . LEU A 1 85 ? 1.364 -14.429 1.999 1.00 96.12 85 LEU A C 1
ATOM 684 O O . LEU A 1 85 ? 1.012 -14.095 3.130 1.00 96.12 85 LEU A O 1
ATOM 688 N N . ASN A 1 86 ? 0.545 -15.080 1.165 1.00 96.56 86 ASN A N 1
ATOM 689 C CA . ASN A 1 86 ? -0.865 -15.382 1.428 1.00 96.56 86 ASN A CA 1
ATOM 690 C C . ASN A 1 86 ? -1.694 -14.136 1.824 1.00 96.56 86 ASN A C 1
ATOM 692 O O . ASN A 1 86 ? -2.533 -14.184 2.728 1.00 96.56 86 ASN A O 1
ATOM 696 N N . ILE A 1 87 ? -1.441 -13.001 1.161 1.00 95.81 87 ILE A N 1
ATOM 697 C CA . ILE A 1 87 ? -2.157 -11.736 1.377 1.00 95.81 87 ILE A CA 1
ATOM 698 C C . ILE A 1 87 ? -3.197 -11.547 0.276 1.00 95.81 87 ILE A C 1
ATOM 700 O O . ILE A 1 87 ? -2.901 -11.669 -0.913 1.00 95.81 87 ILE A O 1
ATOM 704 N N . LYS A 1 88 ? -4.411 -11.156 0.667 1.00 96.69 88 LYS A N 1
ATOM 705 C CA . LYS A 1 88 ? -5.440 -10.734 -0.284 1.00 96.69 88 LYS A CA 1
ATOM 706 C C . LYS A 1 88 ? -5.000 -9.461 -1.016 1.00 96.69 88 LYS A C 1
ATOM 708 O O . LYS A 1 88 ? -4.651 -8.465 -0.380 1.00 96.69 88 LYS A O 1
ATOM 713 N N . VAL A 1 89 ? -5.071 -9.486 -2.343 1.00 98.06 89 VAL A N 1
ATOM 714 C CA . VAL A 1 89 ? -4.684 -8.369 -3.207 1.00 98.06 89 VAL A CA 1
ATOM 715 C C . VAL A 1 89 ? -5.756 -8.089 -4.258 1.00 98.06 89 VAL A C 1
ATOM 717 O O . VAL A 1 89 ? -6.256 -9.011 -4.892 1.00 98.06 89 VAL A O 1
ATOM 720 N N . ASP A 1 90 ? -6.088 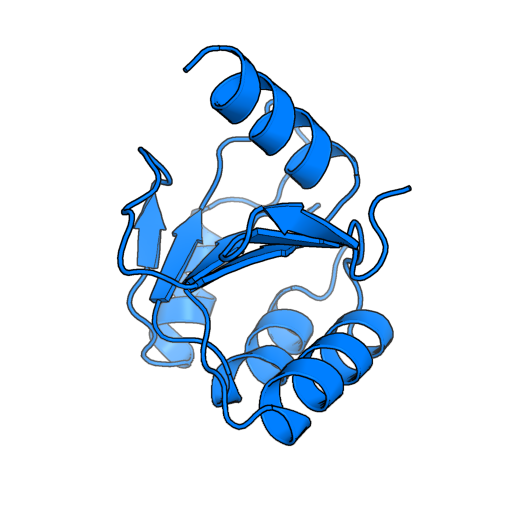-6.813 -4.443 1.00 97.44 90 ASP A N 1
ATOM 721 C CA . ASP A 1 90 ? -7.057 -6.320 -5.427 1.00 97.44 90 ASP A CA 1
ATOM 722 C C . ASP A 1 90 ? -6.550 -5.018 -6.078 1.00 97.44 90 ASP A C 1
ATOM 724 O O . ASP A 1 90 ? -5.556 -4.430 -5.652 1.00 97.44 90 ASP A O 1
ATOM 728 N N . ASP A 1 91 ? -7.232 -4.538 -7.118 1.00 97.56 91 ASP A N 1
ATOM 729 C CA . ASP A 1 91 ? -7.007 -3.188 -7.648 1.00 97.56 91 ASP A CA 1
ATOM 730 C C . ASP A 1 91 ? -7.604 -2.120 -6.728 1.00 97.56 91 ASP A C 1
ATOM 732 O O . ASP A 1 91 ? -8.725 -2.261 -6.230 1.00 97.56 91 ASP A O 1
ATOM 736 N N . PHE A 1 92 ? -6.891 -1.007 -6.555 1.00 97.06 92 PHE A N 1
ATOM 737 C CA . PHE A 1 92 ? -7.420 0.145 -5.834 1.00 97.06 92 PHE A CA 1
ATOM 738 C C . PHE A 1 92 ? -8.561 0.804 -6.625 1.00 97.06 92 PHE A C 1
ATOM 740 O O . PHE A 1 92 ? -8.364 1.277 -7.743 1.00 97.06 92 PHE A O 1
ATOM 747 N N . LYS A 1 93 ? -9.758 0.862 -6.026 1.00 92.44 93 LYS A N 1
ATOM 748 C CA . LYS A 1 93 ? -10.965 1.467 -6.631 1.00 92.44 93 LYS A CA 1
ATOM 749 C C . LYS A 1 93 ? -11.481 2.664 -5.833 1.00 92.44 93 LYS A C 1
ATOM 751 O O . LYS A 1 93 ? -11.802 3.720 -6.385 1.00 92.44 93 LYS A O 1
ATOM 756 N N . SER A 1 94 ? -11.590 2.499 -4.520 1.00 91.69 94 SER A N 1
ATOM 757 C CA . SER A 1 94 ? -12.155 3.488 -3.603 1.00 91.69 94 SER A CA 1
ATOM 758 C C . SER A 1 94 ? -11.715 3.222 -2.168 1.00 91.69 94 SER A C 1
ATOM 760 O O . SER A 1 94 ? -11.213 2.148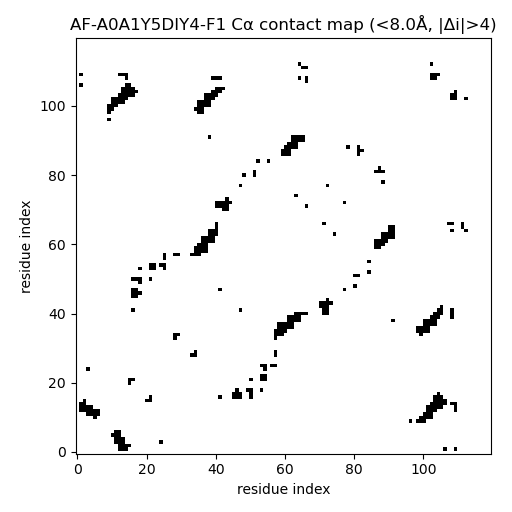 -1.847 1.00 91.69 94 SER A O 1
ATOM 762 N N . LEU A 1 95 ? -11.939 4.213 -1.310 1.00 92.81 95 LEU A N 1
ATOM 763 C CA . LEU A 1 95 ? -11.766 4.101 0.132 1.00 92.81 95 LEU A CA 1
ATOM 764 C C . LEU A 1 95 ? -13.083 3.676 0.790 1.00 92.81 95 LEU A C 1
ATOM 766 O O . LEU A 1 95 ? -14.159 4.079 0.351 1.00 92.81 95 LEU A O 1
ATOM 770 N N . GLU A 1 96 ? -12.980 2.919 1.873 1.00 92.94 96 GLU A N 1
ATOM 771 C CA . GLU A 1 96 ? -14.083 2.503 2.736 1.00 92.94 96 GLU A CA 1
ATOM 772 C C . GLU A 1 96 ? -13.925 3.165 4.111 1.00 92.94 96 GLU A C 1
ATOM 774 O O . GLU A 1 96 ? -12.830 3.224 4.668 1.00 92.94 96 GLU A O 1
ATOM 779 N N . GLN A 1 97 ? -15.013 3.692 4.676 1.00 88.25 97 GLN A N 1
ATOM 780 C CA . GLN A 1 97 ? -14.949 4.518 5.893 1.00 88.25 97 GLN A CA 1
ATOM 781 C C . GLN A 1 97 ? -14.471 3.756 7.138 1.00 88.25 97 GLN A C 1
ATOM 783 O O . GLN A 1 97 ? -13.887 4.350 8.038 1.00 88.25 97 GLN A O 1
ATOM 788 N N . ASN A 1 98 ? -14.702 2.446 7.191 1.00 91.75 98 ASN A N 1
ATOM 789 C CA . ASN A 1 98 ? -14.374 1.581 8.324 1.00 91.75 98 ASN A CA 1
ATOM 790 C C . ASN A 1 98 ? -12.969 0.955 8.242 1.00 91.75 98 ASN A C 1
ATOM 792 O O . ASN A 1 98 ? -12.627 0.130 9.090 1.00 91.75 98 ASN A O 1
ATOM 796 N N . LYS A 1 99 ? -12.159 1.316 7.239 1.00 95.75 99 LYS A N 1
ATOM 797 C CA . LYS A 1 99 ? -10.793 0.804 7.063 1.00 95.75 99 LYS A CA 1
ATOM 798 C C . LYS A 1 99 ? -9.755 1.868 7.412 1.00 95.75 99 LYS A C 1
ATOM 800 O O . LYS A 1 99 ? -9.926 3.042 7.096 1.00 95.75 99 LYS A O 1
ATOM 805 N N . GLU A 1 100 ? -8.663 1.439 8.042 1.00 97.81 100 GLU A N 1
ATOM 806 C CA . GLU A 1 100 ? -7.442 2.235 8.221 1.00 97.81 100 GLU A CA 1
ATOM 807 C C . GLU A 1 100 ? -6.521 1.995 7.018 1.00 97.81 100 GLU A C 1
ATOM 809 O O . GLU A 1 100 ? -6.273 0.843 6.658 1.00 97.81 100 GLU A O 1
ATOM 814 N N . TYR A 1 101 ? -6.019 3.063 6.402 1.00 98.19 101 TYR A N 1
ATOM 815 C CA . TYR A 1 101 ? -5.228 3.012 5.177 1.00 98.19 101 TYR A CA 1
ATOM 816 C C . TYR A 1 101 ? -3.804 3.515 5.375 1.00 98.19 101 TYR A C 1
ATOM 818 O O . TYR A 1 101 ? -3.553 4.544 6.012 1.00 98.19 101 TYR A O 1
ATOM 826 N N . LEU A 1 102 ? -2.884 2.823 4.711 1.00 98.62 102 LEU A N 1
ATOM 827 C CA . LEU A 1 102 ? -1.526 3.280 4.465 1.00 98.62 102 LEU A CA 1
ATOM 828 C C . LEU A 1 102 ? -1.310 3.367 2.954 1.00 98.62 102 LEU A C 1
ATOM 830 O O . LEU A 1 102 ? -1.514 2.382 2.256 1.00 98.62 102 LEU A O 1
ATOM 834 N N . VAL A 1 103 ? -0.862 4.515 2.456 1.00 98.62 103 VAL A N 1
ATOM 835 C CA . VAL A 1 103 ? -0.412 4.684 1.067 1.00 98.62 103 VAL A CA 1
ATOM 836 C C . VAL A 1 103 ? 1.110 4.723 1.066 1.00 98.62 103 VAL A C 1
ATOM 838 O O . VAL A 1 103 ? 1.692 5.603 1.705 1.00 98.62 103 VAL A O 1
ATOM 841 N N . PHE A 1 104 ? 1.751 3.771 0.389 1.00 98.69 104 PHE A N 1
ATOM 842 C CA . PHE A 1 104 ? 3.204 3.584 0.445 1.00 98.69 104 PHE A CA 1
ATOM 843 C C . PHE A 1 104 ? 3.774 3.149 -0.906 1.00 98.69 104 PHE A C 1
ATOM 845 O O . PHE A 1 104 ? 3.118 2.421 -1.647 1.00 98.69 104 PHE A O 1
ATOM 852 N N . GLY A 1 105 ? 5.019 3.532 -1.205 1.00 97.62 105 GLY A N 1
ATOM 853 C CA . GLY A 1 105 ? 5.803 2.899 -2.271 1.00 97.62 105 GLY A CA 1
ATOM 854 C C . GLY A 1 105 ? 6.502 3.836 -3.257 1.00 97.62 105 GLY A C 1
ATOM 855 O O . GLY A 1 105 ? 7.397 3.385 -3.969 1.00 97.62 105 GLY A O 1
ATOM 856 N N . SER A 1 106 ? 6.162 5.130 -3.294 1.00 97.75 106 SER A N 1
ATOM 857 C CA . SER A 1 106 ? 6.953 6.201 -3.937 1.00 97.75 106 SER A CA 1
ATOM 858 C C . SER A 1 106 ? 6.269 7.570 -3.799 1.00 97.75 106 SER A C 1
ATOM 860 O O . SER A 1 106 ? 5.138 7.664 -3.325 1.00 97.75 106 SER A O 1
ATOM 862 N N . PHE A 1 107 ? 6.933 8.634 -4.268 1.00 97.19 107 PHE A N 1
ATOM 863 C CA . PHE A 1 107 ? 6.285 9.931 -4.496 1.00 97.19 107 PHE A CA 1
ATOM 864 C C . PHE A 1 107 ? 5.138 9.822 -5.505 1.00 97.19 107 PHE A C 1
ATOM 866 O O . PHE A 1 107 ? 4.033 10.242 -5.189 1.00 97.19 107 PHE A O 1
ATOM 873 N N . SER A 1 108 ? 5.366 9.188 -6.660 1.00 97.31 108 SER A N 1
ATOM 874 C CA . SER A 1 108 ? 4.358 9.045 -7.719 1.00 97.31 108 SER A CA 1
ATOM 875 C C . SER A 1 108 ? 3.111 8.292 -7.252 1.00 97.31 108 SER A C 1
ATOM 877 O O . SER A 1 108 ? 2.005 8.645 -7.636 1.00 97.31 108 SER A O 1
ATOM 879 N N . VAL A 1 109 ? 3.270 7.299 -6.373 1.00 97.88 109 VAL A N 1
ATOM 880 C CA . VAL A 1 109 ? 2.146 6.579 -5.753 1.00 97.88 109 VAL A CA 1
ATOM 881 C C . VAL A 1 109 ? 1.308 7.495 -4.869 1.00 97.88 109 VAL A C 1
ATOM 883 O O . VAL A 1 109 ? 0.085 7.496 -4.970 1.00 97.88 109 VAL A O 1
ATOM 886 N N . VAL A 1 110 ? 1.953 8.284 -4.006 1.00 97.75 110 VAL A N 1
ATOM 887 C CA . VAL A 1 110 ? 1.243 9.220 -3.125 1.00 97.75 110 VAL A CA 1
ATOM 888 C C . VAL A 1 110 ? 0.590 10.340 -3.931 1.00 97.75 110 VAL A C 1
ATOM 890 O O . VAL A 1 110 ? -0.547 10.697 -3.645 1.00 97.75 110 VAL A O 1
ATOM 893 N N . GLU A 1 111 ? 1.266 10.877 -4.945 1.00 96.38 111 GLU A N 1
ATOM 894 C CA . GLU A 1 111 ? 0.692 11.886 -5.841 1.00 96.38 111 GLU A CA 1
ATOM 895 C C . GLU A 1 111 ? -0.539 11.356 -6.571 1.00 96.38 111 GLU A C 1
ATOM 897 O O . GLU A 1 111 ? -1.577 12.014 -6.572 1.00 96.38 111 GLU A O 1
ATOM 902 N N . GLU A 1 112 ? -0.451 10.160 -7.151 1.00 96.69 112 GLU A N 1
ATOM 903 C CA . GLU A 1 112 ? -1.564 9.561 -7.882 1.00 96.69 112 GLU A CA 1
ATOM 904 C C . GLU A 1 112 ? -2.744 9.253 -6.959 1.00 96.69 112 GLU A C 1
ATOM 906 O O . GLU A 1 112 ? -3.889 9.575 -7.278 1.00 96.69 112 GLU A O 1
ATOM 911 N N . PHE A 1 113 ? -2.465 8.740 -5.759 1.00 97.19 113 PHE A N 1
ATOM 912 C CA . PHE A 1 113 ? -3.483 8.578 -4.730 1.00 97.19 113 PHE A CA 1
ATOM 913 C C . PHE A 1 113 ? -4.172 9.905 -4.397 1.00 97.19 113 PHE A C 1
ATOM 915 O O . PHE A 1 113 ? -5.396 9.944 -4.310 1.00 97.19 113 PHE A O 1
ATOM 922 N N . LEU A 1 114 ? -3.410 10.991 -4.228 1.00 95.38 114 LEU A N 1
ATOM 923 C CA . LEU A 1 114 ? -3.960 12.303 -3.887 1.00 95.38 114 LEU A CA 1
ATOM 924 C C . LEU A 1 114 ? -4.827 12.887 -5.006 1.00 95.38 114 LEU A C 1
ATOM 926 O O . LEU A 1 114 ? -5.840 13.499 -4.684 1.00 95.38 114 LEU A O 1
ATOM 930 N N . LYS A 1 115 ? -4.498 12.673 -6.286 1.00 93.31 115 LYS A N 1
ATOM 931 C CA . LYS A 1 115 ? -5.367 13.091 -7.405 1.00 93.31 115 LYS A CA 1
ATOM 932 C C . LYS A 1 115 ? -6.726 12.399 -7.327 1.00 93.31 115 LYS A C 1
ATOM 934 O O . LYS A 1 115 ? -7.750 13.065 -7.223 1.00 93.31 115 LYS A O 1
ATOM 939 N N . VAL A 1 116 ? -6.720 11.065 -7.251 1.00 87.69 116 VAL A N 1
ATOM 940 C CA . VAL A 1 116 ? -7.946 10.249 -7.175 1.00 87.69 116 VAL A CA 1
ATOM 941 C C . VAL A 1 116 ? -8.749 10.539 -5.903 1.00 87.69 116 VAL A C 1
ATOM 943 O O . VAL A 1 116 ? -9.973 10.418 -5.887 1.00 87.69 116 VAL A O 1
ATOM 946 N N . TYR A 1 117 ? -8.062 10.892 -4.818 1.00 84.25 117 TYR A N 1
ATOM 947 C CA . TYR A 1 117 ? -8.671 11.234 -3.539 1.00 84.25 117 TYR A CA 1
ATOM 948 C C . TYR A 1 117 ? -9.283 12.642 -3.514 1.00 84.25 117 TYR A C 1
ATOM 950 O O . TYR A 1 117 ? -10.317 12.812 -2.879 1.00 84.25 117 TYR A O 1
ATOM 958 N N . VAL A 1 118 ? -8.663 13.641 -4.153 1.00 77.12 118 VAL A N 1
ATOM 959 C CA . VAL A 1 118 ? -9.179 15.026 -4.207 1.00 77.12 118 VAL A CA 1
ATOM 960 C C . VAL A 1 118 ? -10.334 15.160 -5.200 1.00 77.12 118 VAL A C 1
ATOM 962 O O . VAL A 1 118 ? -11.222 15.981 -4.993 1.00 77.12 118 VAL A O 1
ATOM 965 N N . GLU A 1 119 ? -10.351 14.352 -6.257 1.00 60.59 119 GLU A N 1
ATOM 966 C CA . GLU A 1 119 ? -11.435 14.325 -7.248 1.00 60.59 119 GLU A CA 1
ATOM 967 C C . GLU A 1 119 ? -12.735 13.661 -6.738 1.00 60.59 119 GLU A C 1
ATOM 969 O O . GLU A 1 119 ? -13.718 13.604 -7.477 1.00 60.59 119 GLU A O 1
ATOM 974 N N . LYS A 1 120 ? -12.762 13.171 -5.489 1.00 53.72 120 LYS A N 1
ATOM 975 C CA . LYS A 1 120 ? -13.910 12.510 -4.845 1.00 53.72 120 LYS A CA 1
ATOM 976 C C . LYS A 1 120 ? -14.370 13.243 -3.589 1.00 53.72 120 LYS A C 1
ATOM 978 O O . LYS A 1 120 ? -15.604 13.334 -3.412 1.00 53.72 120 LYS A O 1
#

Foldseek 3Di:
DFQQDDPDPQEGGHQDAALVSLLVVQVVQVVVVAAAAEADWAFPPTPVLNSCVSNLVRYQAYAYEDFPDPRIHDVVVVVVSCVVSVHHYYHDDDDDPPGRYYYYHHPRSVVSVVVVVVVD